Protein AF-A0A529M5Q4-F1 (afdb_monomer_lite)

Sequence (123 aa):
SERYYSEVISTRTLADRLDTLANVRDSGMKVCCGGIVGMGEEQADRIDMLVTLANLPEPPDSVPINMLIPIEGTPLGEAEPIEPIEFVRTIALARIMMPKSHVRLSAGRTAMSDEMQALCFFA

Secondary structure (DSSP, 8-state):
-HHHHHHH-SSS-HHHHHHHHHHHHHTTPPPB--EEE-SS--HHHHHHHHHHHHTSSS--SEEEEEEP---TTSTTTTPPPPPHHHHHHHHHHHHHH-TTSEEEE-TTGGGS-HHHHHHHHH-

Foldseek 3Di:
DQVCCCVPDVPDHVVVVLVVQVVCVVVVHAFAEEDEPQQPDDLVVLVVRLVVQLPDPAHGQEYEYAYDDQDPPDPSNVGDGDDLVSSLVSLVVSCVSRVNHHYDDDYPVVVDDPVSVVSSVVD

Structure (mmCIF, N/CA/C/O backbone):
data_AF-A0A529M5Q4-F1
#
_entry.id   AF-A0A529M5Q4-F1
#
loop_
_atom_site.group_PDB
_atom_site.id
_atom_site.type_symbol
_atom_site.label_atom_id
_atom_site.label_alt_id
_atom_site.label_comp_id
_atom_site.label_asym_id
_atom_site.label_entity_id
_atom_site.label_seq_id
_atom_site.pdbx_PDB_ins_code
_atom_site.Cartn_x
_atom_site.Cartn_y
_atom_site.Cartn_z
_atom_site.occupancy
_atom_site.B_iso_or_equiv
_atom_site.auth_seq_id
_atom_site.auth_comp_id
_atom_site.auth_asym_id
_atom_site.auth_atom_id
_atom_site.pdbx_PDB_model_num
ATOM 1 N N . SER A 1 1 ? 6.012 -0.705 5.270 1.00 92.38 1 SER A N 1
ATOM 2 C CA . SER A 1 1 ? 6.339 -0.774 6.709 1.00 92.38 1 SER A CA 1
ATOM 3 C C . SER A 1 1 ? 7.186 0.424 7.106 1.00 92.38 1 SER A C 1
ATOM 5 O O . SER A 1 1 ? 7.693 1.091 6.214 1.00 92.38 1 SER A O 1
ATOM 7 N N . GLU A 1 2 ? 7.379 0.678 8.404 1.00 91.19 2 GLU A N 1
ATOM 8 C CA . GLU A 1 2 ? 8.376 1.658 8.878 1.00 91.19 2 GLU A CA 1
ATOM 9 C C . GLU A 1 2 ? 9.782 1.306 8.362 1.00 91.19 2 GLU A C 1
ATOM 11 O O . GLU A 1 2 ? 10.476 2.162 7.828 1.00 91.19 2 GLU A O 1
ATOM 16 N N . ARG A 1 3 ? 10.158 0.017 8.427 1.00 93.25 3 ARG A N 1
ATOM 17 C CA . ARG A 1 3 ? 11.486 -0.479 8.020 1.00 93.25 3 ARG A CA 1
ATOM 18 C C . ARG A 1 3 ? 11.832 -0.194 6.558 1.00 93.25 3 ARG A C 1
ATOM 20 O O . ARG A 1 3 ? 12.978 0.110 6.269 1.00 93.25 3 ARG A O 1
ATOM 27 N N . TYR A 1 4 ? 10.859 -0.316 5.654 1.00 96.25 4 TYR A N 1
ATOM 28 C CA . TYR A 1 4 ? 11.081 -0.184 4.210 1.00 96.25 4 TYR A CA 1
ATOM 29 C C . TYR A 1 4 ? 10.710 1.204 3.662 1.00 96.25 4 TYR A C 1
ATOM 31 O O . TYR A 1 4 ? 10.931 1.498 2.491 1.00 96.25 4 TYR A O 1
ATOM 39 N N . TYR A 1 5 ? 10.122 2.084 4.482 1.00 96.00 5 TYR A N 1
ATOM 40 C CA . TYR A 1 5 ? 9.625 3.374 3.996 1.00 96.00 5 TYR A CA 1
ATOM 41 C C . TYR A 1 5 ? 10.755 4.257 3.446 1.00 96.00 5 TYR A C 1
ATOM 43 O O . TYR A 1 5 ? 10.588 4.856 2.386 1.00 96.00 5 TYR A O 1
ATOM 51 N N . SER A 1 6 ? 11.907 4.297 4.127 1.00 95.06 6 SER A N 1
ATOM 52 C CA . SER A 1 6 ? 13.072 5.105 3.738 1.00 95.06 6 SER A CA 1
ATOM 53 C C . SER A 1 6 ? 13.753 4.641 2.452 1.00 95.06 6 SER A C 1
ATOM 55 O O . SER A 1 6 ? 14.376 5.462 1.782 1.00 95.06 6 SER A O 1
ATOM 57 N N . GLU A 1 7 ? 13.602 3.364 2.088 1.00 95.19 7 GLU A N 1
ATOM 58 C CA . GLU A 1 7 ? 14.148 2.804 0.844 1.00 95.19 7 GLU A CA 1
ATOM 59 C C . GLU A 1 7 ? 13.398 3.326 -0.390 1.00 95.19 7 GLU A C 1
ATOM 61 O O . GLU A 1 7 ? 13.961 3.416 -1.478 1.00 95.19 7 GLU A O 1
ATOM 66 N N . VAL A 1 8 ? 12.130 3.722 -0.219 1.00 96.00 8 VAL A N 1
ATOM 67 C CA . VAL A 1 8 ? 11.276 4.228 -1.306 1.00 96.00 8 VAL A CA 1
ATOM 68 C C . VAL A 1 8 ? 11.090 5.746 -1.228 1.00 96.00 8 VAL A C 1
ATOM 70 O O . VAL A 1 8 ? 11.077 6.433 -2.250 1.00 96.00 8 VAL A O 1
ATOM 73 N N . ILE A 1 9 ? 10.915 6.300 -0.024 1.00 96.00 9 ILE A N 1
ATOM 74 C CA . ILE A 1 9 ? 10.612 7.716 0.209 1.00 96.00 9 ILE A CA 1
ATOM 75 C C . ILE A 1 9 ? 11.569 8.272 1.266 1.00 96.00 9 ILE A C 1
ATOM 77 O O . ILE A 1 9 ? 11.448 7.976 2.449 1.00 96.00 9 ILE A O 1
ATOM 81 N N . SER A 1 10 ? 12.465 9.168 0.849 1.00 94.56 10 SER A N 1
ATOM 82 C CA . SER A 1 10 ? 13.470 9.792 1.727 1.00 94.56 10 SER A CA 1
ATOM 83 C C . SER A 1 10 ? 13.122 11.211 2.193 1.00 94.56 10 SER A C 1
ATOM 85 O O . SER A 1 10 ? 13.758 11.749 3.093 1.00 94.56 10 SER A O 1
ATOM 87 N N . THR A 1 11 ? 12.120 11.849 1.584 1.00 96.75 11 THR A N 1
ATOM 88 C CA . THR A 1 11 ? 11.788 13.267 1.840 1.00 96.75 11 THR A CA 1
ATOM 89 C C . THR A 1 11 ? 10.764 13.477 2.953 1.00 96.75 11 THR A C 1
ATOM 91 O O . THR A 1 11 ? 10.466 14.619 3.300 1.00 96.75 11 THR A O 1
ATOM 94 N N . ARG A 1 12 ? 10.173 12.394 3.468 1.00 96.12 12 ARG A N 1
ATOM 95 C CA . ARG A 1 12 ? 9.119 12.375 4.492 1.00 96.12 12 ARG A CA 1
ATOM 96 C C . ARG A 1 12 ? 9.248 11.093 5.300 1.00 96.12 12 ARG A C 1
ATOM 98 O O . ARG A 1 12 ? 9.750 10.104 4.774 1.00 96.12 12 ARG A O 1
ATOM 105 N N . THR A 1 13 ? 8.741 11.089 6.521 1.00 96.25 13 THR A N 1
ATOM 106 C CA . THR A 1 13 ? 8.670 9.892 7.367 1.00 96.25 13 THR A CA 1
ATOM 107 C C . THR A 1 13 ? 7.299 9.227 7.267 1.00 96.25 13 THR A C 1
ATOM 109 O O . THR A 1 13 ? 6.334 9.834 6.790 1.00 96.25 13 THR A O 1
ATOM 112 N N . LEU A 1 14 ? 7.186 7.973 7.717 1.00 95.31 14 LEU A N 1
ATOM 113 C CA . LEU A 1 14 ? 5.883 7.320 7.850 1.00 95.31 14 LEU A CA 1
ATOM 114 C C . LEU A 1 14 ? 5.035 8.005 8.935 1.00 95.31 14 LEU A C 1
ATOM 116 O O . LEU A 1 14 ? 3.835 8.188 8.730 1.00 95.31 14 LEU A O 1
ATOM 120 N N . ALA A 1 15 ? 5.655 8.462 10.027 1.00 95.94 15 ALA A N 1
ATOM 121 C CA . ALA A 1 15 ? 4.993 9.228 11.085 1.00 95.94 15 ALA A CA 1
ATOM 122 C C . ALA A 1 15 ? 4.278 10.480 10.540 1.00 95.94 15 ALA A C 1
ATOM 124 O O . ALA A 1 15 ? 3.089 10.651 10.799 1.00 95.94 15 ALA A O 1
ATOM 125 N N . ASP A 1 16 ? 4.929 11.258 9.662 1.00 96.62 16 ASP A N 1
ATOM 126 C CA . ASP A 1 16 ? 4.307 12.434 9.023 1.00 96.62 16 ASP A CA 1
ATOM 127 C C . ASP A 1 16 ? 3.006 12.072 8.278 1.00 96.62 16 ASP A C 1
ATOM 129 O O . ASP A 1 16 ? 2.050 12.854 8.193 1.00 96.62 16 ASP A O 1
ATOM 133 N N . ARG A 1 17 ? 2.955 10.866 7.694 1.00 96.50 17 ARG A N 1
ATOM 134 C CA . ARG A 1 17 ? 1.764 10.367 6.992 1.00 96.50 17 ARG A CA 1
ATOM 135 C C . ARG A 1 17 ? 0.666 10.023 7.982 1.00 96.50 17 ARG A C 1
ATOM 137 O O . ARG A 1 17 ? -0.479 10.383 7.726 1.00 96.50 17 ARG A O 1
ATOM 144 N N . LEU A 1 18 ? 1.000 9.362 9.087 1.00 96.12 18 LEU A N 1
ATOM 145 C CA . LEU A 1 18 ? 0.038 9.009 10.131 1.00 96.12 18 LEU A CA 1
ATOM 146 C C . LEU A 1 18 ? -0.573 10.261 10.772 1.00 96.12 18 LEU A C 1
ATOM 148 O O . LEU A 1 18 ? -1.795 10.324 10.910 1.00 96.12 18 LEU A O 1
ATOM 152 N N . ASP A 1 19 ? 0.234 11.290 11.028 1.00 97.38 19 ASP A N 1
ATOM 153 C CA . ASP A 1 19 ? -0.240 12.588 11.522 1.00 97.38 19 ASP A CA 1
ATOM 154 C C . ASP A 1 19 ? -1.196 13.252 10.524 1.00 97.38 19 ASP A C 1
ATOM 156 O O . ASP A 1 19 ? -2.251 13.773 10.889 1.00 97.38 19 ASP A O 1
ATOM 160 N N . THR A 1 20 ? -0.888 13.165 9.227 1.00 97.38 20 THR A N 1
ATOM 161 C CA . THR A 1 20 ? -1.797 13.650 8.178 1.00 97.38 20 THR A CA 1
ATOM 162 C C . THR A 1 20 ? -3.139 12.911 8.212 1.00 97.38 20 THR A C 1
ATOM 164 O O . THR A 1 20 ? -4.187 13.542 8.081 1.00 97.38 20 THR A O 1
ATOM 167 N N . LEU A 1 21 ? -3.139 11.587 8.407 1.00 96.81 21 LEU A N 1
ATOM 168 C CA . LEU A 1 21 ? -4.377 10.806 8.509 1.00 96.81 21 LEU A CA 1
ATOM 169 C C . LEU A 1 21 ? -5.196 11.180 9.751 1.00 96.81 21 LEU A C 1
ATOM 171 O O . LEU A 1 21 ? -6.424 11.191 9.673 1.00 96.81 21 LEU A O 1
ATOM 175 N N . ALA A 1 22 ? -4.540 11.482 10.875 1.00 96.19 22 ALA A N 1
ATOM 176 C CA . ALA A 1 22 ? -5.209 11.967 12.081 1.00 96.19 22 ALA A CA 1
ATOM 177 C C . ALA A 1 22 ? -5.906 13.310 11.816 1.00 96.19 22 ALA A C 1
ATOM 179 O O . ALA A 1 22 ? -7.114 13.412 12.007 1.00 96.19 22 ALA A O 1
ATOM 180 N N . ASN A 1 23 ? -5.195 14.277 11.227 1.00 97.69 23 ASN A N 1
ATOM 181 C CA . ASN A 1 23 ? -5.757 15.586 10.874 1.00 97.69 23 ASN A CA 1
ATOM 182 C C . ASN A 1 23 ? -6.963 15.482 9.922 1.00 97.69 23 ASN A C 1
ATOM 184 O O . ASN A 1 23 ? -7.967 16.176 10.090 1.00 97.69 23 ASN A O 1
ATOM 188 N N . VAL A 1 24 ? -6.885 14.603 8.913 1.00 97.06 24 VAL A N 1
ATOM 189 C CA . VAL A 1 24 ? -8.001 14.352 7.983 1.00 97.06 24 VAL A CA 1
ATOM 190 C C . VAL A 1 24 ? -9.209 13.796 8.735 1.00 97.06 24 VAL A C 1
ATOM 192 O O . VAL A 1 24 ? -10.328 14.259 8.513 1.00 97.06 24 VAL A O 1
ATOM 195 N N . ARG A 1 25 ? -9.000 12.854 9.656 1.00 94.50 25 ARG A N 1
ATOM 196 C CA . ARG A 1 25 ? -10.085 12.276 10.454 1.00 94.50 25 ARG A CA 1
ATOM 197 C C . ARG A 1 25 ? -10.722 13.305 11.386 1.00 94.50 25 ARG A C 1
ATOM 199 O O . ARG A 1 25 ? -11.944 13.405 11.415 1.00 94.50 25 ARG A O 1
ATOM 206 N N . ASP A 1 26 ? -9.917 14.110 12.071 1.00 96.12 26 ASP A N 1
ATOM 207 C CA . ASP A 1 26 ? -10.402 15.142 12.997 1.00 96.12 26 ASP A CA 1
ATOM 208 C C . ASP A 1 26 ? -11.228 16.221 12.282 1.00 96.12 26 ASP A C 1
ATOM 210 O O . ASP A 1 26 ? -12.136 16.813 12.862 1.00 96.12 26 ASP A O 1
ATOM 214 N N . SER A 1 27 ? -10.977 16.431 10.986 1.00 97.31 27 SER A N 1
ATOM 215 C CA . SER A 1 27 ? -11.794 17.311 10.144 1.00 97.31 27 SER A CA 1
ATOM 216 C C . SER A 1 27 ? -13.162 16.727 9.746 1.00 97.31 27 SER A C 1
ATOM 218 O O . SER A 1 27 ? -13.957 17.413 9.106 1.00 97.31 27 SER A O 1
ATOM 220 N N . GLY A 1 28 ? -13.447 15.466 10.094 1.00 95.56 28 GLY A N 1
ATOM 221 C CA . GLY A 1 28 ? -14.672 14.753 9.717 1.00 95.56 28 GLY A CA 1
ATOM 222 C C . GLY A 1 28 ? -14.674 14.215 8.282 1.00 95.56 28 GLY A C 1
ATOM 223 O O . GLY A 1 28 ? -15.717 13.782 7.786 1.00 95.56 28 GLY A O 1
ATOM 224 N N . MET A 1 29 ? -13.529 14.244 7.592 1.00 97.00 29 MET A N 1
ATOM 225 C CA . MET A 1 29 ? -13.389 13.674 6.253 1.00 97.00 29 MET A CA 1
ATOM 226 C C . MET A 1 29 ? -13.151 12.164 6.308 1.00 97.00 29 MET A C 1
ATOM 228 O O . MET A 1 29 ? -12.440 11.653 7.172 1.00 97.00 29 MET A O 1
ATOM 232 N N . LYS A 1 30 ? -13.688 11.457 5.309 1.00 95.88 30 LYS A N 1
ATOM 233 C CA . LYS A 1 30 ? -13.404 10.033 5.097 1.00 95.88 30 LYS A CA 1
ATOM 234 C C . LYS A 1 30 ? -11.953 9.814 4.695 1.00 95.88 30 LYS A C 1
ATOM 236 O O . LYS A 1 30 ? -11.410 10.548 3.866 1.00 95.88 30 LYS A O 1
ATOM 241 N N . VAL A 1 31 ? -11.351 8.755 5.223 1.00 97.69 31 VAL A N 1
ATOM 242 C CA . VAL A 1 31 ? -9.941 8.435 4.998 1.00 97.69 31 VAL A CA 1
ATOM 243 C C . VAL A 1 31 ? -9.804 7.392 3.890 1.00 97.69 31 VAL A C 1
ATOM 245 O O . VAL A 1 31 ? -10.366 6.301 3.948 1.00 97.69 31 VAL A O 1
ATOM 248 N N . CYS A 1 32 ? -8.991 7.705 2.881 1.00 97.75 32 CYS A N 1
ATOM 249 C CA . CYS A 1 32 ? -8.560 6.753 1.860 1.00 97.75 32 CYS A CA 1
ATOM 250 C C . CYS A 1 32 ? -7.046 6.565 1.967 1.00 97.75 32 CYS A C 1
ATOM 252 O O . CYS A 1 32 ? -6.287 7.456 1.587 1.00 97.75 32 CYS A O 1
ATOM 254 N N . CYS A 1 33 ? -6.601 5.422 2.486 1.00 97.75 33 CYS A N 1
ATOM 255 C CA . CYS A 1 33 ? -5.184 5.147 2.707 1.00 97.75 33 CYS A CA 1
ATOM 256 C C . CYS A 1 33 ? -4.868 3.669 2.491 1.00 97.75 33 CYS A C 1
ATOM 258 O O . CYS A 1 33 ? -5.624 2.797 2.906 1.00 97.75 33 CYS A O 1
ATOM 260 N N . GLY A 1 34 ? -3.755 3.402 1.819 1.00 97.12 34 GLY A N 1
ATOM 261 C CA . GLY A 1 34 ? -3.334 2.069 1.416 1.00 97.12 34 GLY A CA 1
ATOM 262 C C . GLY A 1 34 ? -1.881 2.094 0.955 1.00 97.12 34 GLY A C 1
ATOM 263 O 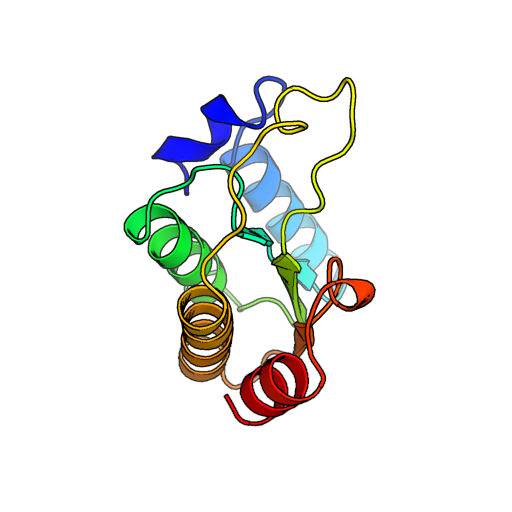O . GLY A 1 34 ? -1.115 2.945 1.411 1.00 97.12 34 GLY A O 1
ATOM 264 N N . GLY A 1 35 ? -1.503 1.210 0.035 1.00 96.88 35 GLY A N 1
ATOM 265 C CA . GLY A 1 35 ? -0.110 1.114 -0.399 1.00 96.88 35 GLY A CA 1
ATOM 266 C C . GLY A 1 35 ? 0.103 0.541 -1.790 1.00 96.88 35 GLY A C 1
ATOM 267 O O . GLY A 1 35 ? -0.841 0.336 -2.559 1.00 96.88 35 GLY A O 1
ATOM 268 N N . ILE A 1 36 ? 1.380 0.349 -2.109 1.00 97.56 36 ILE A N 1
ATOM 269 C CA . ILE A 1 36 ? 1.878 -0.235 -3.354 1.00 97.56 36 ILE A CA 1
ATOM 270 C C . ILE A 1 36 ? 2.601 -1.531 -2.986 1.00 97.56 36 ILE A C 1
ATOM 272 O O . ILE A 1 36 ? 3.280 -1.580 -1.962 1.00 97.56 36 ILE A O 1
ATOM 276 N N . VAL A 1 37 ? 2.423 -2.566 -3.800 1.00 97.56 37 VAL A N 1
ATOM 277 C CA . VAL A 1 37 ? 3.008 -3.895 -3.609 1.00 97.56 37 VAL A CA 1
ATOM 278 C C . VAL A 1 37 ? 3.872 -4.240 -4.820 1.00 97.56 37 VAL A C 1
ATOM 280 O O . VAL A 1 37 ? 3.455 -3.985 -5.953 1.00 97.56 37 VAL A O 1
ATOM 283 N N . GLY A 1 38 ? 5.045 -4.827 -4.586 1.00 96.31 38 GLY A N 1
ATOM 284 C CA . GLY A 1 38 ? 6.012 -5.177 -5.631 1.00 96.31 38 GLY A CA 1
ATOM 285 C C . GLY A 1 38 ? 7.088 -4.115 -5.865 1.00 96.31 38 GLY A C 1
ATOM 286 O O . GLY A 1 38 ? 7.624 -4.030 -6.957 1.00 96.31 38 GLY A O 1
ATOM 287 N N . MET A 1 39 ? 7.395 -3.290 -4.864 1.00 96.81 39 MET A N 1
ATOM 288 C CA . MET A 1 39 ? 8.498 -2.319 -4.875 1.00 96.81 39 MET A CA 1
ATOM 289 C C . MET A 1 39 ? 9.860 -2.941 -4.540 1.00 96.81 39 MET A C 1
ATOM 291 O O . MET A 1 39 ? 10.863 -2.239 -4.574 1.00 96.81 39 MET A O 1
ATOM 295 N N . GLY A 1 40 ? 9.894 -4.238 -4.225 1.00 95.31 40 GLY A N 1
ATOM 296 C CA . GLY A 1 40 ? 11.054 -4.925 -3.652 1.00 95.31 40 GLY A CA 1
ATOM 297 C C . GLY A 1 40 ? 10.926 -5.148 -2.143 1.00 95.31 40 GLY A C 1
ATOM 298 O O . GLY A 1 40 ? 11.864 -5.633 -1.517 1.00 95.31 40 GLY A O 1
ATOM 299 N N . GLU A 1 41 ? 9.775 -4.809 -1.554 1.00 96.94 41 GLU A N 1
ATOM 300 C CA . GLU A 1 41 ? 9.495 -5.034 -0.141 1.00 96.94 41 GLU A CA 1
ATOM 301 C C . GLU A 1 41 ? 9.312 -6.523 0.185 1.00 96.94 41 GLU A C 1
ATOM 303 O O . GLU A 1 41 ? 8.763 -7.304 -0.609 1.00 96.94 41 GLU A O 1
ATOM 308 N N . GLU A 1 42 ? 9.694 -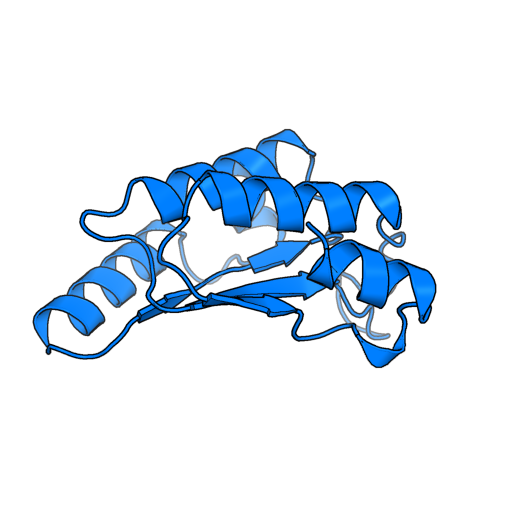6.911 1.402 1.00 96.75 42 GLU A N 1
ATOM 309 C CA . GLU A 1 42 ? 9.494 -8.274 1.877 1.00 96.75 42 GLU A CA 1
ATOM 310 C C . GLU A 1 42 ? 8.023 -8.529 2.234 1.00 96.75 42 GLU A C 1
ATOM 312 O O . GLU A 1 42 ? 7.233 -7.619 2.504 1.00 96.75 42 GLU A O 1
ATOM 317 N N . GLN A 1 43 ? 7.639 -9.805 2.329 1.00 96.81 43 GLN A N 1
ATOM 318 C CA . GLN A 1 43 ? 6.298 -10.185 2.781 1.00 96.81 43 GLN A CA 1
ATOM 319 C C . GLN A 1 43 ? 5.951 -9.565 4.148 1.00 96.81 43 GLN A C 1
ATOM 321 O O . GLN A 1 43 ? 4.821 -9.114 4.357 1.00 96.81 43 GLN A O 1
ATOM 326 N N . ALA A 1 44 ? 6.925 -9.508 5.062 1.00 97.56 44 ALA A N 1
ATOM 327 C CA . ALA A 1 44 ? 6.764 -8.887 6.372 1.00 97.56 44 ALA A CA 1
ATOM 328 C C . ALA A 1 44 ? 6.411 -7.395 6.264 1.00 97.56 44 ALA A C 1
ATOM 330 O O . ALA A 1 44 ? 5.613 -6.897 7.052 1.00 97.56 44 ALA A O 1
ATOM 331 N N . ASP A 1 45 ? 6.924 -6.684 5.258 1.00 98.06 45 ASP A N 1
ATOM 332 C CA . ASP A 1 45 ? 6.657 -5.256 5.091 1.00 98.06 45 ASP A CA 1
ATOM 333 C C . ASP A 1 45 ? 5.231 -4.963 4.616 1.00 98.06 45 ASP A C 1
ATOM 335 O O . ASP A 1 45 ? 4.644 -3.944 5.006 1.00 98.06 45 ASP A O 1
ATOM 339 N N . ARG A 1 46 ? 4.666 -5.870 3.808 1.00 97.69 46 ARG A N 1
ATOM 340 C CA . ARG A 1 46 ? 3.261 -5.839 3.367 1.00 97.69 46 ARG A CA 1
ATOM 341 C C . ARG A 1 46 ? 2.325 -6.104 4.540 1.00 97.69 46 ARG A C 1
ATOM 343 O O . ARG A 1 46 ? 1.335 -5.394 4.707 1.00 97.69 46 ARG A O 1
ATOM 350 N N . ILE A 1 47 ? 2.658 -7.097 5.370 1.00 98.12 47 ILE A N 1
ATOM 351 C CA . ILE A 1 47 ? 1.914 -7.404 6.597 1.00 98.12 47 ILE A CA 1
ATOM 352 C C . ILE A 1 47 ? 1.955 -6.198 7.532 1.00 98.12 47 ILE A C 1
ATOM 354 O O . ILE A 1 47 ? 0.900 -5.724 7.940 1.00 98.12 47 ILE A O 1
ATOM 358 N N . ASP A 1 48 ? 3.141 -5.650 7.799 1.00 98.06 48 ASP A N 1
ATOM 359 C CA . ASP A 1 48 ? 3.311 -4.488 8.672 1.00 98.06 48 ASP A CA 1
ATOM 360 C C . ASP A 1 48 ? 2.499 -3.288 8.177 1.00 98.06 48 ASP A C 1
ATOM 362 O O . ASP A 1 48 ? 1.829 -2.637 8.970 1.00 98.06 48 ASP A O 1
ATOM 366 N N . MET A 1 49 ? 2.480 -3.024 6.865 1.00 97.94 49 MET A N 1
ATOM 367 C CA . MET A 1 49 ? 1.630 -1.977 6.288 1.00 97.94 49 MET A CA 1
ATOM 368 C C . MET A 1 49 ? 0.145 -2.196 6.618 1.00 97.94 49 MET A C 1
ATOM 370 O O . MET A 1 49 ? -0.528 -1.265 7.059 1.00 97.94 49 MET A O 1
ATOM 374 N N . LEU A 1 50 ? -0.379 -3.409 6.418 1.00 98.31 50 LEU A N 1
ATOM 375 C CA . LEU A 1 50 ? -1.783 -3.712 6.709 1.00 98.31 50 LEU A CA 1
ATOM 376 C C . LEU A 1 50 ? -2.082 -3.675 8.211 1.00 98.31 50 LEU A C 1
ATOM 378 O O . LEU A 1 50 ? -3.129 -3.166 8.604 1.00 98.31 50 LEU A O 1
ATOM 382 N N . VAL A 1 51 ? -1.159 -4.151 9.049 1.00 98.19 51 VAL A N 1
ATOM 383 C CA . VAL A 1 51 ? -1.244 -4.075 10.515 1.00 98.19 51 VAL A CA 1
ATOM 384 C C . VAL A 1 51 ? -1.283 -2.621 10.974 1.00 98.19 51 VAL A C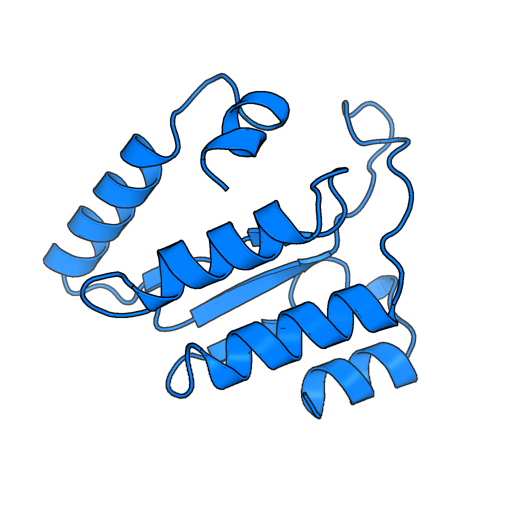 1
ATOM 386 O O . VAL A 1 51 ? -2.104 -2.289 11.828 1.00 98.19 51 VAL A O 1
ATOM 389 N N . THR A 1 52 ? -0.459 -1.741 10.399 1.00 97.56 52 THR A N 1
ATOM 390 C CA . THR A 1 52 ? -0.493 -0.304 10.696 1.00 97.56 52 THR A CA 1
ATOM 391 C C . THR A 1 52 ? -1.859 0.292 10.369 1.00 97.56 52 THR A C 1
ATOM 393 O O . THR A 1 52 ? -2.435 0.969 11.214 1.00 97.56 52 THR A O 1
ATOM 396 N N . LEU A 1 53 ? -2.404 0.025 9.177 1.00 97.75 53 LEU A N 1
ATOM 397 C CA . LEU A 1 53 ? -3.696 0.581 8.757 1.00 97.75 53 LEU A CA 1
ATOM 398 C C . LEU A 1 53 ? -4.873 0.030 9.572 1.00 97.75 53 LEU A C 1
ATOM 400 O O . LEU A 1 53 ? -5.762 0.791 9.951 1.00 97.75 53 LEU A O 1
ATOM 404 N N . ALA A 1 54 ? -4.873 -1.273 9.859 1.00 98.12 54 ALA A N 1
ATOM 405 C CA . ALA A 1 54 ? -5.942 -1.933 10.604 1.00 98.12 54 ALA A CA 1
ATOM 406 C C . ALA A 1 54 ? -5.973 -1.540 12.091 1.00 98.12 54 ALA A C 1
ATOM 408 O O . ALA A 1 54 ? -7.037 -1.591 12.700 1.00 98.12 54 ALA A O 1
ATOM 409 N N . ASN A 1 55 ? -4.832 -1.137 12.663 1.00 97.38 55 ASN A N 1
ATOM 410 C CA . ASN A 1 55 ? -4.719 -0.707 14.062 1.00 97.38 55 ASN A CA 1
ATOM 411 C C . ASN A 1 55 ? -4.769 0.816 14.256 1.00 97.38 55 ASN A C 1
ATOM 413 O O . ASN A 1 55 ? -4.524 1.300 15.363 1.00 97.38 55 ASN A O 1
ATOM 417 N N . LEU A 1 56 ? -5.086 1.593 13.216 1.00 96.50 56 LEU A N 1
ATOM 418 C CA . LEU A 1 56 ? -5.455 2.996 13.416 1.00 96.50 56 LEU A CA 1
ATOM 419 C C . LEU A 1 56 ? -6.691 3.087 14.333 1.00 96.50 56 LEU A C 1
ATOM 421 O O . LEU A 1 56 ? -7.483 2.143 14.361 1.00 96.50 56 LEU A O 1
ATOM 425 N N . PRO A 1 57 ? -6.919 4.225 15.028 1.00 95.06 57 PRO A N 1
ATOM 426 C CA . PRO A 1 57 ? -8.109 4.408 15.870 1.00 95.06 57 PRO A CA 1
ATOM 427 C C . PRO A 1 57 ? -9.417 4.045 15.156 1.00 95.06 57 PRO A C 1
ATOM 429 O O . PRO A 1 57 ? -10.336 3.496 15.757 1.00 95.06 57 PRO A O 1
ATOM 432 N N . GLU A 1 58 ? -9.458 4.307 13.850 1.00 95.38 58 GLU A N 1
ATOM 433 C CA . GLU A 1 58 ? -10.447 3.770 12.928 1.00 95.38 58 GLU A CA 1
ATOM 434 C C . GLU A 1 58 ? -9.736 3.370 11.623 1.00 95.38 58 GLU A C 1
ATOM 436 O O . GLU A 1 58 ? -9.024 4.211 11.056 1.00 95.38 58 GLU A O 1
ATOM 441 N N . PRO A 1 59 ? -9.893 2.129 11.125 1.00 97.44 59 PRO A N 1
ATOM 442 C CA . PRO A 1 59 ? -9.351 1.738 9.827 1.00 97.44 59 PRO A CA 1
ATOM 443 C C . PRO A 1 59 ? -9.840 2.664 8.700 1.00 97.44 59 PRO A C 1
ATOM 445 O O . PRO A 1 59 ? -10.958 3.172 8.779 1.00 97.44 59 PRO A O 1
ATOM 448 N N . PRO A 1 60 ? -9.058 2.884 7.627 1.00 98.19 60 PRO A N 1
ATOM 449 C CA . PRO A 1 60 ? -9.484 3.734 6.514 1.00 98.19 60 PRO A CA 1
ATOM 450 C C . PRO A 1 60 ? -10.813 3.275 5.897 1.00 98.19 60 PRO A C 1
ATOM 452 O O . PRO A 1 60 ? -11.004 2.078 5.672 1.00 98.19 60 PRO A O 1
ATOM 455 N N . ASP A 1 61 ? -11.695 4.206 5.520 1.00 98.25 61 ASP A N 1
ATOM 456 C CA . ASP A 1 61 ? -12.933 3.898 4.784 1.00 98.25 61 ASP A CA 1
ATOM 457 C C . ASP A 1 61 ? -12.643 3.146 3.480 1.00 98.25 61 ASP A C 1
ATOM 459 O O . ASP A 1 61 ? -13.386 2.252 3.065 1.00 98.25 61 ASP A O 1
ATOM 463 N N . SER A 1 62 ? -11.548 3.514 2.810 1.00 98.25 62 SER A N 1
ATOM 464 C CA . SER A 1 62 ? -11.078 2.826 1.618 1.00 98.25 62 SER A CA 1
ATOM 465 C C . SER A 1 62 ? -9.584 2.553 1.673 1.00 98.25 62 SER A C 1
ATOM 467 O O . SER A 1 62 ? -8.783 3.440 1.961 1.00 98.25 62 SER A O 1
ATOM 469 N N . VAL A 1 63 ? -9.229 1.315 1.334 1.00 98.56 63 VAL A N 1
ATOM 470 C CA . VAL A 1 63 ? -7.863 0.799 1.355 1.00 98.56 63 VAL A CA 1
ATOM 471 C C . VAL A 1 63 ? -7.457 0.434 -0.072 1.00 98.56 63 VAL A C 1
ATOM 473 O O . VAL A 1 63 ? -7.733 -0.679 -0.526 1.00 98.56 63 VAL A O 1
ATOM 476 N N . PRO A 1 64 ? -6.873 1.369 -0.841 1.00 98.19 64 PRO A N 1
ATOM 477 C CA . PRO A 1 64 ? -6.338 1.056 -2.155 1.00 98.19 64 PRO A CA 1
ATOM 478 C C . PRO A 1 64 ? -5.082 0.194 -2.032 1.00 98.19 64 PRO A C 1
ATOM 480 O O . PRO A 1 64 ? -4.123 0.573 -1.362 1.00 98.19 64 PRO A O 1
ATOM 483 N N . ILE A 1 65 ? -5.071 -0.944 -2.718 1.00 97.94 65 ILE A N 1
ATOM 484 C CA . ILE A 1 65 ? -3.867 -1.761 -2.872 1.00 97.94 65 ILE A CA 1
ATOM 485 C C . ILE A 1 65 ? -3.491 -1.729 -4.345 1.00 97.94 65 ILE A C 1
ATOM 487 O O . ILE A 1 65 ? -4.233 -2.193 -5.214 1.00 97.94 65 ILE A O 1
ATOM 491 N N . ASN A 1 66 ? -2.366 -1.080 -4.611 1.00 97.50 66 ASN A N 1
ATOM 492 C CA . ASN A 1 66 ? -1.829 -0.877 -5.944 1.00 97.50 66 ASN A CA 1
ATOM 493 C C . ASN A 1 66 ? -0.746 -1.915 -6.211 1.00 97.50 66 ASN A C 1
ATOM 495 O O . ASN A 1 66 ? 0.069 -2.196 -5.336 1.00 97.50 66 ASN A O 1
ATOM 499 N N . MET A 1 67 ? -0.707 -2.444 -7.425 1.00 96.75 67 MET A N 1
ATOM 500 C CA . MET A 1 67 ? 0.462 -3.171 -7.906 1.00 96.75 67 MET A CA 1
ATOM 501 C C . MET A 1 67 ? 1.450 -2.153 -8.473 1.00 96.75 67 MET A C 1
ATOM 503 O O . MET A 1 67 ? 1.021 -1.202 -9.138 1.00 96.75 67 MET A O 1
ATOM 507 N N . LEU A 1 68 ? 2.745 -2.315 -8.187 1.00 96.94 68 LEU A N 1
ATOM 508 C CA . LEU A 1 68 ? 3.771 -1.480 -8.801 1.00 96.94 68 LEU A CA 1
ATOM 509 C C . LEU A 1 68 ? 3.629 -1.554 -10.327 1.00 96.94 68 LEU A C 1
ATOM 511 O O . LEU A 1 68 ? 3.485 -2.629 -10.904 1.00 96.94 68 LEU A O 1
ATOM 515 N N . ILE A 1 69 ? 3.675 -0.389 -10.966 1.00 94.81 69 ILE A N 1
ATOM 516 C CA . ILE A 1 69 ? 3.858 -0.268 -12.408 1.00 94.81 69 ILE A CA 1
ATOM 517 C C . ILE A 1 69 ? 5.286 0.251 -12.595 1.00 94.81 69 ILE A C 1
ATOM 519 O O . ILE A 1 69 ? 5.515 1.428 -12.302 1.00 94.81 69 ILE A O 1
ATOM 523 N N . PRO A 1 70 ? 6.242 -0.590 -13.022 1.00 93.56 70 PRO A N 1
ATOM 524 C CA . PRO A 1 70 ? 7.593 -0.138 -13.325 1.00 93.56 70 PRO A CA 1
ATOM 525 C C . PRO A 1 70 ? 7.554 0.885 -14.462 1.00 93.56 70 PRO A C 1
ATOM 527 O O . PRO A 1 70 ? 6.924 0.660 -15.497 1.00 93.56 70 PRO A O 1
ATOM 530 N N . ILE A 1 71 ? 8.193 2.035 -14.253 1.00 94.62 71 ILE A N 1
ATOM 531 C CA . ILE A 1 71 ? 8.299 3.099 -15.257 1.00 94.62 71 ILE A CA 1
ATOM 532 C C . ILE A 1 71 ? 9.778 3.317 -15.552 1.00 94.62 71 ILE A C 1
ATOM 534 O O . ILE A 1 71 ? 10.561 3.597 -14.639 1.00 94.62 71 ILE A O 1
ATOM 538 N N . GLU A 1 72 ? 10.148 3.210 -16.827 1.00 96.25 72 GLU A N 1
ATOM 539 C CA . GLU A 1 72 ? 11.511 3.449 -17.300 1.00 96.25 72 GLU A CA 1
ATOM 540 C C . GLU A 1 72 ? 12.028 4.819 -16.828 1.00 96.25 72 GLU A C 1
ATOM 542 O O . GLU A 1 72 ? 11.316 5.825 -16.860 1.00 96.25 72 GLU A O 1
ATOM 547 N N . GLY A 1 73 ? 13.270 4.851 -16.342 1.00 95.25 73 GLY A N 1
ATOM 548 C CA . GLY A 1 73 ? 13.898 6.059 -15.800 1.00 95.25 73 GLY A CA 1
ATOM 549 C C . GLY A 1 73 ? 13.536 6.390 -14.347 1.00 95.25 73 GLY 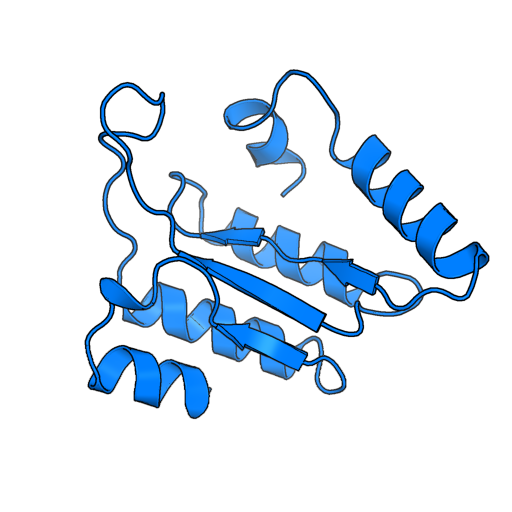A C 1
ATOM 550 O O . GLY A 1 73 ? 14.115 7.317 -13.781 1.00 95.25 73 GLY A O 1
ATOM 551 N N . THR A 1 74 ? 12.629 5.642 -13.710 1.00 96.06 74 THR A N 1
ATOM 552 C CA . THR A 1 74 ? 12.435 5.707 -12.251 1.00 96.06 74 THR A CA 1
ATOM 553 C C . THR A 1 74 ? 13.358 4.717 -11.531 1.00 96.06 74 THR A C 1
ATOM 555 O O . THR A 1 74 ? 13.731 3.705 -12.124 1.00 96.06 74 THR A O 1
ATOM 558 N N . PRO A 1 75 ? 13.699 4.938 -10.244 1.00 94.31 75 PRO A N 1
ATOM 559 C CA . PRO A 1 75 ? 14.511 3.987 -9.476 1.00 94.31 75 PRO A CA 1
ATOM 560 C C . PRO A 1 75 ? 13.937 2.562 -9.401 1.00 94.31 75 PRO A C 1
ATOM 562 O O . PRO A 1 75 ? 14.686 1.620 -9.186 1.00 94.31 75 PRO A O 1
ATOM 565 N N . LEU A 1 76 ? 12.622 2.404 -9.597 1.00 96.06 76 LEU A N 1
ATOM 566 C CA . LEU A 1 76 ? 11.918 1.116 -9.606 1.00 96.06 76 LEU A CA 1
ATOM 567 C C . LEU A 1 76 ? 11.551 0.654 -11.030 1.00 96.06 76 LEU A C 1
ATOM 569 O O . LEU A 1 76 ? 10.672 -0.187 -11.201 1.00 96.06 76 LEU A O 1
ATOM 573 N N . GLY A 1 77 ? 12.181 1.222 -12.064 1.00 95.81 77 GLY A N 1
ATOM 574 C CA . GLY A 1 77 ? 11.883 0.913 -13.467 1.00 95.81 77 GLY A CA 1
ATOM 575 C C . GLY A 1 77 ? 12.232 -0.517 -13.885 1.00 95.81 77 GLY A C 1
ATOM 576 O O . GLY A 1 77 ? 11.608 -1.043 -14.799 1.00 95.81 77 GLY A O 1
ATOM 577 N N . GLU A 1 78 ? 13.177 -1.148 -13.186 1.00 95.06 78 GLU A N 1
ATOM 578 C CA . GLU A 1 78 ? 13.620 -2.533 -13.411 1.00 95.06 78 GLU A CA 1
ATOM 579 C C . GLU A 1 78 ? 13.191 -3.472 -12.269 1.00 95.06 78 GLU A C 1
ATOM 581 O O . GLU A 1 78 ? 13.765 -4.540 -12.085 1.00 95.06 78 GLU A O 1
ATOM 586 N N . ALA A 1 79 ? 12.210 -3.067 -11.456 1.00 95.00 79 ALA A N 1
ATOM 587 C CA . ALA A 1 79 ? 11.724 -3.900 -10.364 1.00 95.00 79 ALA A CA 1
ATOM 588 C C . ALA A 1 79 ? 11.055 -5.178 -10.897 1.00 95.00 79 ALA A C 1
ATOM 590 O O . ALA A 1 79 ? 10.230 -5.127 -11.814 1.00 95.00 79 ALA A O 1
ATOM 591 N N . GLU A 1 80 ? 11.383 -6.313 -10.279 1.00 93.56 80 GLU A N 1
ATOM 592 C CA . GLU A 1 80 ? 10.773 -7.598 -10.612 1.00 93.56 80 GLU A CA 1
ATOM 593 C C . GLU A 1 80 ? 9.267 -7.595 -10.294 1.00 93.56 80 GLU A C 1
ATOM 595 O O . GLU A 1 80 ? 8.860 -7.116 -9.226 1.00 93.56 80 GLU A O 1
ATOM 600 N N . PRO A 1 81 ? 8.414 -8.137 -11.184 1.00 92.25 81 PRO A N 1
ATOM 601 C CA . PRO A 1 81 ? 6.985 -8.227 -10.930 1.00 92.25 81 PRO A CA 1
ATOM 602 C C . PRO A 1 81 ? 6.676 -9.067 -9.689 1.00 92.25 81 PRO A C 1
ATOM 604 O O . PRO A 1 81 ? 7.269 -10.120 -9.458 1.00 92.25 81 PRO A O 1
ATOM 607 N N . ILE A 1 82 ? 5.676 -8.641 -8.917 1.00 95.25 82 ILE A N 1
ATOM 608 C CA . ILE A 1 82 ? 5.141 -9.478 -7.844 1.00 95.25 82 ILE A CA 1
ATOM 609 C C . ILE A 1 82 ? 4.412 -10.696 -8.418 1.00 95.25 82 ILE A C 1
ATOM 611 O O . ILE A 1 82 ? 3.606 -10.584 -9.343 1.00 95.25 82 ILE A O 1
ATOM 615 N N . GLU A 1 83 ? 4.627 -11.852 -7.796 1.00 95.94 83 GLU A N 1
ATOM 616 C CA . GLU A 1 83 ? 3.892 -13.073 -8.106 1.00 95.94 83 GLU A CA 1
ATOM 617 C C . GLU A 1 83 ? 2.368 -12.877 -7.935 1.00 95.94 83 GLU A C 1
ATOM 619 O O . GLU A 1 83 ? 1.914 -12.459 -6.859 1.00 95.94 83 GLU A O 1
ATOM 624 N N . PRO A 1 84 ? 1.533 -13.219 -8.940 1.00 95.94 84 PRO A N 1
ATOM 625 C CA . PRO A 1 84 ? 0.096 -12.927 -8.925 1.00 95.94 84 PRO A CA 1
ATOM 626 C C . PRO A 1 84 ? -0.638 -13.403 -7.666 1.00 95.94 84 PRO A C 1
ATOM 628 O O . PRO A 1 84 ? -1.464 -12.684 -7.099 1.00 95.94 84 PRO A O 1
ATOM 631 N N . ILE A 1 85 ? -0.311 -14.604 -7.183 1.00 97.25 85 ILE A N 1
ATOM 632 C CA . ILE A 1 85 ? -0.937 -15.183 -5.988 1.00 97.25 85 ILE A CA 1
ATOM 633 C C . ILE A 1 85 ? -0.517 -14.450 -4.709 1.00 97.25 85 ILE A C 1
ATOM 635 O O . ILE A 1 85 ? -1.309 -14.362 -3.769 1.00 97.25 85 ILE A O 1
ATOM 639 N N . GLU A 1 86 ? 0.690 -13.886 -4.649 1.00 96.94 86 GLU A N 1
ATOM 640 C CA . GLU A 1 86 ? 1.102 -13.070 -3.505 1.00 96.94 86 GLU A CA 1
ATOM 641 C C . GLU A 1 86 ? 0.341 -11.748 -3.438 1.00 96.94 86 GLU A C 1
ATOM 643 O O . GLU A 1 86 ? -0.045 -11.301 -2.351 1.00 96.94 86 GLU A O 1
ATOM 648 N N . PHE A 1 87 ? 0.079 -11.144 -4.595 1.00 97.75 87 PHE A N 1
ATOM 649 C CA . PHE A 1 87 ? -0.746 -9.949 -4.670 1.00 97.75 87 PHE A CA 1
ATOM 650 C C . PHE A 1 87 ? -2.188 -10.247 -4.224 1.00 97.75 87 PHE A C 1
ATOM 652 O O . PHE A 1 87 ? -2.698 -9.579 -3.324 1.00 97.75 87 PHE A O 1
ATOM 659 N N . VAL A 1 88 ? -2.813 -11.312 -4.751 1.00 98.25 88 VAL A N 1
ATOM 660 C CA . VAL A 1 88 ? -4.152 -11.773 -4.321 1.00 98.25 88 VAL A CA 1
ATOM 661 C C . VAL A 1 88 ? -4.187 -12.044 -2.812 1.00 98.25 88 VAL A C 1
ATOM 663 O O . VAL A 1 88 ? -5.119 -11.628 -2.126 1.00 98.25 88 VAL A O 1
ATOM 666 N N . ARG A 1 89 ? -3.153 -12.687 -2.255 1.00 98.25 89 ARG A N 1
ATOM 667 C CA . ARG A 1 89 ? -3.054 -12.954 -0.810 1.00 98.25 89 ARG A CA 1
ATOM 668 C C . ARG A 1 89 ? -3.025 -11.666 0.013 1.00 98.25 89 ARG A C 1
ATOM 670 O O . ARG A 1 89 ? -3.598 -11.626 1.099 1.00 98.25 89 ARG A O 1
ATOM 677 N N . THR A 1 90 ? -2.387 -10.617 -0.501 1.00 98.25 90 THR A N 1
ATOM 678 C CA . THR A 1 90 ? -2.356 -9.299 0.147 1.00 98.25 90 THR A CA 1
ATOM 679 C C . THR A 1 90 ? -3.748 -8.654 0.151 1.00 98.25 90 THR A C 1
ATOM 681 O O . THR A 1 90 ? -4.151 -8.095 1.171 1.00 98.25 90 THR A O 1
ATOM 684 N N . ILE A 1 91 ? -4.519 -8.796 -0.936 1.00 98.44 91 ILE A N 1
ATOM 685 C CA . ILE A 1 91 ? -5.929 -8.368 -0.994 1.00 98.44 91 ILE A CA 1
ATOM 686 C C . ILE A 1 91 ? -6.780 -9.126 0.035 1.00 98.44 91 ILE A C 1
ATOM 688 O O . ILE A 1 91 ? -7.470 -8.489 0.833 1.00 98.44 91 ILE A O 1
ATOM 692 N N . ALA A 1 92 ? -6.672 -10.459 0.075 1.00 98.56 92 ALA A N 1
ATOM 693 C CA . ALA A 1 92 ? -7.409 -11.305 1.019 1.00 98.56 92 ALA A CA 1
ATOM 694 C C . ALA A 1 92 ? -7.118 -10.918 2.477 1.00 98.56 92 ALA A C 1
ATOM 696 O O . ALA A 1 92 ? -8.023 -10.759 3.297 1.00 98.56 92 ALA A O 1
ATOM 697 N N . LEU A 1 93 ? -5.838 -10.713 2.804 1.00 98.50 93 LEU A N 1
ATOM 698 C CA . LEU A 1 93 ? -5.429 -10.308 4.143 1.00 98.50 93 LEU A CA 1
ATOM 699 C C . LEU A 1 93 ? -6.008 -8.934 4.511 1.00 98.50 93 LEU A C 1
ATOM 701 O O . LEU A 1 93 ? -6.559 -8.775 5.599 1.00 98.50 93 LEU A O 1
ATOM 705 N N . ALA A 1 94 ? -5.959 -7.963 3.595 1.00 98.50 94 ALA A N 1
ATOM 706 C CA . ALA A 1 94 ? -6.548 -6.646 3.816 1.00 98.50 94 ALA A CA 1
ATOM 707 C C . ALA A 1 94 ? -8.065 -6.718 4.053 1.00 98.50 94 ALA A C 1
ATOM 709 O O . ALA A 1 94 ? -8.572 -6.054 4.958 1.00 98.50 94 ALA A O 1
ATOM 710 N N . ARG A 1 95 ? -8.785 -7.555 3.290 1.00 98.56 95 ARG A N 1
ATOM 711 C CA . ARG A 1 95 ? -10.224 -7.803 3.471 1.00 98.56 95 ARG A CA 1
ATOM 712 C C . ARG A 1 95 ? -10.528 -8.371 4.856 1.00 98.56 95 ARG A C 1
ATOM 714 O O . ARG A 1 95 ? -11.430 -7.868 5.524 1.00 98.56 95 ARG A O 1
ATOM 721 N N . ILE A 1 96 ? -9.777 -9.377 5.300 1.00 98.56 96 ILE A N 1
ATOM 722 C CA . ILE A 1 96 ? -9.983 -10.016 6.608 1.00 98.56 96 ILE A CA 1
ATOM 723 C C . ILE A 1 96 ? -9.682 -9.044 7.755 1.00 98.56 96 ILE A C 1
ATOM 725 O O . ILE A 1 96 ? -10.453 -8.964 8.710 1.00 98.56 96 ILE A O 1
ATOM 729 N N . MET A 1 97 ? -8.582 -8.294 7.666 1.00 98.44 97 MET A N 1
ATOM 730 C CA . MET A 1 97 ? -8.153 -7.375 8.726 1.00 98.44 97 MET A CA 1
ATOM 731 C C . MET A 1 97 ? -9.043 -6.134 8.840 1.00 98.44 97 MET A C 1
ATOM 733 O O . MET A 1 97 ? -9.198 -5.586 9.928 1.00 98.44 97 MET A O 1
ATOM 737 N N . MET A 1 98 ? -9.622 -5.680 7.727 1.00 98.56 98 MET A N 1
ATOM 738 C CA . MET A 1 98 ? -10.415 -4.452 7.657 1.00 98.56 98 MET A CA 1
ATOM 739 C C . MET A 1 98 ? -11.783 -4.734 7.011 1.00 98.56 98 MET A C 1
ATOM 741 O O . MET A 1 98 ? -12.084 -4.238 5.922 1.00 98.56 98 MET A O 1
ATOM 745 N N . PRO A 1 99 ? -12.658 -5.518 7.675 1.00 98.12 99 PRO A N 1
ATOM 746 C CA . PRO A 1 99 ? -13.869 -6.067 7.060 1.00 98.12 99 PRO A CA 1
ATOM 747 C C . PRO A 1 99 ? -14.880 -5.001 6.624 1.00 98.12 99 PRO A C 1
ATOM 749 O O . PRO A 1 99 ? -15.630 -5.223 5.675 1.00 98.12 99 PRO A O 1
ATOM 7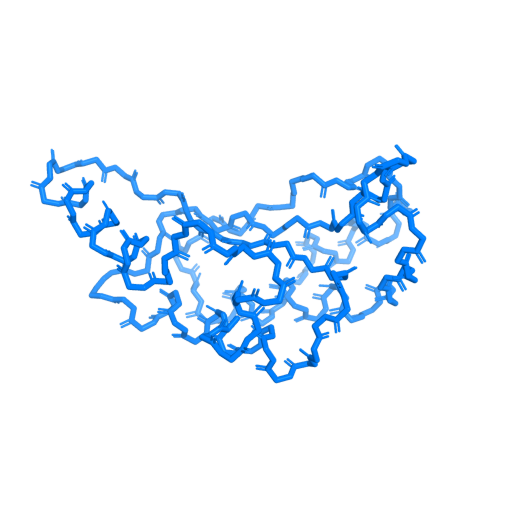52 N N . LYS A 1 100 ? -14.891 -3.837 7.285 1.00 97.94 100 LYS A N 1
ATOM 753 C CA . LYS A 1 100 ? -15.784 -2.712 6.961 1.00 97.94 100 LYS A CA 1
ATOM 754 C C . LYS A 1 100 ? -15.221 -1.774 5.891 1.00 97.94 100 LYS A C 1
ATOM 756 O O . LYS A 1 100 ? -15.966 -0.957 5.360 1.00 97.94 100 LYS A O 1
ATOM 761 N N . SER A 1 101 ? -13.935 -1.887 5.572 1.00 98.44 101 SER A N 1
ATOM 762 C CA . SER A 1 101 ? -13.274 -1.010 4.614 1.00 98.44 101 SER A CA 1
ATOM 763 C C . SER A 1 101 ? -13.522 -1.461 3.175 1.00 98.44 101 SER A C 1
ATOM 765 O O . SER A 1 101 ? -13.626 -2.654 2.856 1.00 98.44 101 SER A O 1
ATOM 767 N N . HIS A 1 102 ? -13.560 -0.494 2.263 1.00 98.25 102 HIS A N 1
ATOM 768 C CA . HIS A 1 102 ? -13.542 -0.749 0.828 1.00 98.25 102 HIS A CA 1
ATOM 769 C C . HIS A 1 102 ? -12.107 -1.016 0.359 1.00 98.25 102 HIS A C 1
ATOM 771 O O . HIS A 1 102 ? -11.373 -0.073 0.042 1.00 98.25 102 HIS A O 1
ATOM 777 N N . VAL A 1 103 ? -11.716 -2.293 0.295 1.00 98.31 103 VAL A N 1
ATOM 778 C CA . VAL A 1 103 ? -10.458 -2.726 -0.335 1.00 98.31 103 VAL A CA 1
ATOM 779 C C . VAL A 1 103 ? -10.564 -2.510 -1.842 1.00 98.31 103 VAL A C 1
ATOM 781 O O . VAL A 1 103 ? -11.442 -3.073 -2.496 1.00 98.31 103 VAL A O 1
ATOM 784 N N . ARG A 1 104 ? -9.715 -1.638 -2.389 1.00 97.56 104 ARG A N 1
ATOM 785 C CA . ARG A 1 104 ? -9.833 -1.163 -3.770 1.00 97.56 104 ARG A CA 1
ATOM 786 C C . ARG A 1 104 ? -8.667 -1.651 -4.613 1.00 97.56 104 ARG A C 1
ATOM 788 O O . ARG A 1 104 ? -7.556 -1.126 -4.506 1.00 97.56 104 ARG A O 1
ATOM 795 N N . LEU A 1 105 ? -8.958 -2.577 -5.518 1.00 94.69 105 LEU A N 1
ATOM 796 C CA . LEU A 1 105 ? -8.056 -2.926 -6.607 1.00 94.69 105 LEU A CA 1
ATOM 797 C C . LEU A 1 105 ? -7.914 -1.707 -7.535 1.00 94.69 105 LEU A C 1
ATOM 799 O O . LEU A 1 105 ? -8.892 -1.278 -8.150 1.00 94.69 105 LEU A O 1
ATOM 803 N N . SER A 1 106 ? -6.727 -1.101 -7.563 1.00 86.25 106 SER A N 1
ATOM 804 C CA . SER A 1 106 ? -6.530 0.254 -8.100 1.00 86.25 106 SER A CA 1
ATOM 805 C C . SER A 1 106 ? -5.502 0.280 -9.240 1.00 86.25 106 SER A C 1
ATOM 807 O O . SER A 1 106 ? -5.798 -0.213 -10.330 1.00 86.25 106 SER A O 1
ATOM 809 N N . ALA A 1 107 ? -4.318 0.866 -9.036 1.00 87.81 107 ALA A N 1
ATOM 810 C CA . ALA A 1 107 ? -3.282 0.926 -10.063 1.00 87.81 107 ALA A CA 1
ATOM 811 C C . ALA A 1 107 ? -2.667 -0.460 -10.328 1.00 87.81 107 ALA A C 1
ATOM 813 O O . ALA A 1 107 ? -2.572 -1.299 -9.431 1.00 87.81 107 ALA A O 1
ATOM 814 N N . GLY A 1 108 ? -2.289 -0.689 -11.588 1.00 89.75 108 GLY A N 1
ATOM 815 C CA . GLY A 1 108 ? -1.702 -1.938 -12.083 1.00 89.75 108 GLY A CA 1
ATOM 816 C C . GLY A 1 108 ? -2.711 -2.936 -12.658 1.00 89.75 108 GLY A C 1
ATOM 817 O O . GLY A 1 108 ? -2.313 -3.903 -13.295 1.00 89.75 108 GLY A O 1
ATOM 818 N N . ARG A 1 109 ? -4.021 -2.680 -12.530 1.00 92.06 109 ARG A N 1
ATOM 819 C CA . ARG A 1 109 ? -5.081 -3.571 -13.042 1.00 92.06 109 ARG A CA 1
ATOM 820 C C . ARG A 1 109 ? -4.966 -3.926 -14.520 1.00 92.06 109 ARG A C 1
ATOM 822 O O . ARG A 1 109 ? -5.300 -5.039 -14.892 1.00 92.06 109 ARG A O 1
ATOM 829 N N . THR A 1 110 ? -4.506 -3.001 -15.356 1.00 91.88 110 THR A N 1
ATOM 830 C CA . THR A 1 110 ? -4.356 -3.224 -16.803 1.00 91.88 110 THR A CA 1
ATOM 831 C C . THR A 1 110 ? -3.296 -4.268 -17.148 1.00 91.88 110 THR A C 1
ATOM 833 O O . THR A 1 110 ? -3.315 -4.789 -18.254 1.00 91.88 110 THR A O 1
ATOM 836 N N . ALA A 1 111 ? -2.378 -4.560 -16.223 1.00 90.00 111 ALA A N 1
ATOM 837 C CA . ALA A 1 111 ? -1.359 -5.594 -16.372 1.00 90.00 111 ALA A CA 1
ATOM 838 C C . ALA A 1 111 ? -1.780 -6.942 -15.753 1.00 90.00 111 ALA A C 1
ATOM 840 O O . ALA A 1 111 ? -1.046 -7.918 -15.863 1.00 90.00 111 ALA A O 1
ATOM 841 N N . MET A 1 112 ? -2.941 -7.009 -15.092 1.00 95.00 112 MET A N 1
ATOM 842 C CA . MET A 1 112 ? -3.453 -8.235 -14.478 1.00 95.00 112 MET A CA 1
ATOM 843 C C . MET A 1 112 ? -4.286 -9.028 -15.484 1.00 95.00 112 MET A C 1
ATOM 845 O O . MET A 1 112 ? -5.077 -8.442 -16.226 1.00 95.00 112 MET A O 1
ATOM 849 N N . SER A 1 113 ? -4.176 -10.357 -15.451 1.00 96.62 113 SER A N 1
ATOM 850 C CA . SER A 1 113 ? -5.097 -11.224 -16.191 1.00 96.62 113 SER A CA 1
ATOM 851 C C . SER A 1 113 ? -6.518 -11.147 -15.620 1.00 96.62 113 SER A C 1
ATOM 853 O O . SER A 1 113 ? -6.725 -10.725 -14.473 1.00 96.62 113 SER A O 1
ATOM 855 N N . ASP A 1 114 ? -7.504 -11.583 -16.402 1.00 97.56 114 ASP A N 1
ATOM 856 C CA . ASP A 1 114 ? -8.901 -11.631 -15.964 1.00 97.56 114 ASP A CA 1
ATOM 857 C C . ASP A 1 114 ? -9.070 -12.548 -14.743 1.00 97.56 114 ASP A C 1
ATOM 859 O O . ASP A 1 114 ? -9.783 -12.204 -13.799 1.00 97.56 114 ASP A O 1
ATOM 863 N N . GLU A 1 115 ? -8.355 -13.674 -14.703 1.00 97.75 115 GLU A N 1
ATOM 864 C CA . GLU A 1 115 ? -8.364 -14.620 -13.584 1.00 97.75 115 GLU A CA 1
ATOM 865 C C . GLU A 1 115 ? -7.763 -14.001 -12.323 1.00 97.75 115 GLU A C 1
ATOM 867 O O . GLU A 1 115 ? -8.305 -14.173 -11.232 1.00 97.75 115 GLU A O 1
ATOM 872 N N . MET A 1 116 ? -6.669 -13.245 -12.456 1.00 97.31 116 MET A N 1
ATOM 873 C CA . MET A 1 116 ? -6.060 -12.548 -11.326 1.00 97.31 116 MET A CA 1
ATOM 874 C C . MET A 1 116 ? -7.006 -11.484 -10.761 1.00 97.31 116 MET A C 1
ATOM 876 O O . MET A 1 116 ? -7.174 -11.396 -9.545 1.00 97.31 116 MET A O 1
ATOM 880 N N . GLN A 1 117 ? -7.668 -10.700 -11.619 1.00 98.25 117 GLN A N 1
ATOM 881 C CA . GLN A 1 117 ? -8.673 -9.736 -11.165 1.00 98.25 117 GLN A CA 1
ATOM 882 C C . GLN A 1 117 ? -9.862 -10.440 -10.500 1.00 98.25 117 GLN A C 1
ATOM 884 O O . GLN A 1 117 ? -10.291 -10.013 -9.429 1.00 98.25 117 GLN A O 1
ATOM 889 N N . ALA A 1 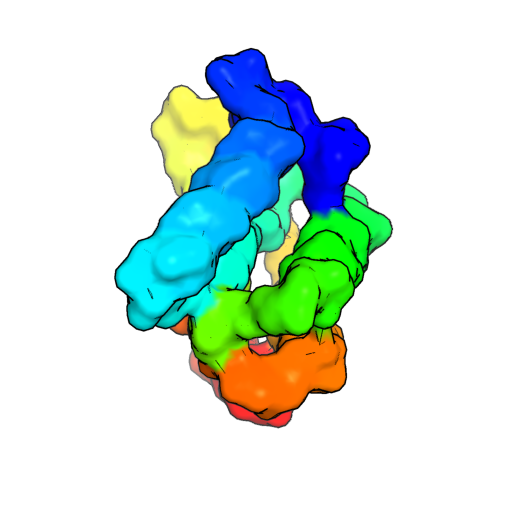118 ? -10.363 -11.533 -11.083 1.00 98.19 118 ALA A N 1
ATOM 890 C CA . ALA A 1 118 ? -11.445 -12.327 -10.508 1.00 98.19 118 ALA A CA 1
ATOM 891 C C . ALA A 1 118 ? -11.080 -12.873 -9.120 1.00 98.19 118 ALA A C 1
ATOM 893 O O . ALA A 1 118 ? -11.877 -12.761 -8.190 1.00 98.19 118 ALA A O 1
ATOM 894 N N . LEU A 1 119 ? -9.858 -13.386 -8.950 1.00 98.31 119 LEU A N 1
ATOM 895 C CA . LEU A 1 119 ? -9.348 -13.836 -7.655 1.00 98.31 119 LEU A CA 1
ATOM 896 C C . LEU A 1 119 ? -9.219 -12.685 -6.650 1.00 98.31 119 LEU A C 1
ATOM 898 O O . LEU A 1 119 ? -9.585 -12.862 -5.494 1.00 98.31 119 LEU A O 1
ATOM 902 N N . CYS A 1 120 ? -8.771 -11.500 -7.075 1.00 98.19 120 CYS A N 1
ATOM 903 C CA . CYS A 1 120 ? -8.750 -10.309 -6.222 1.00 98.19 120 CYS A CA 1
ATOM 904 C C . CYS A 1 120 ? -10.153 -9.864 -5.778 1.00 98.19 120 CYS A C 1
ATOM 906 O O . CYS A 1 120 ? -10.293 -9.346 -4.678 1.00 98.19 120 CYS A O 1
ATOM 908 N N . PHE A 1 121 ? -11.183 -10.022 -6.615 1.00 97.69 121 PHE A N 1
ATOM 909 C CA . PHE A 1 121 ? -12.566 -9.712 -6.227 1.00 97.69 121 PHE A CA 1
ATOM 910 C C . PHE A 1 121 ? -13.192 -10.785 -5.333 1.00 97.69 121 PHE A C 1
ATOM 912 O O . PHE A 1 121 ? -14.085 -10.472 -4.548 1.00 97.69 121 PHE A O 1
ATOM 919 N N . PHE A 1 122 ? -12.763 -12.039 -5.484 1.00 97.81 122 PHE A N 1
ATOM 920 C CA . PHE A 1 122 ? -13.197 -13.155 -4.647 1.00 97.81 122 PHE A CA 1
ATOM 921 C C . PHE A 1 122 ? -12.590 -13.107 -3.234 1.00 97.81 122 PHE A C 1
ATOM 923 O O . PHE A 1 122 ? -13.262 -13.486 -2.277 1.00 97.81 122 PHE A O 1
ATOM 930 N N . ALA A 1 123 ? -11.333 -12.667 -3.135 1.00 93.69 123 ALA A N 1
ATOM 931 C CA . ALA A 1 123 ? -10.552 -12.520 -1.906 1.00 93.69 123 ALA A CA 1
ATOM 932 C C . ALA A 1 123 ? -11.142 -11.509 -0.902 1.00 93.69 123 ALA A C 1
ATOM 934 O O . ALA A 1 123 ? -11.090 -11.815 0.312 1.00 93.69 123 ALA A O 1
#

Radius of gyration: 14.5 Å; chains: 1; bounding box: 30×32×33 Å

pLDDT: mean 96.4, std 2.19, range [86.25, 98.56]